Protein AF-A0A060BVH8-F1 (afdb_monomer_lite)

InterPro domains:
  IPR001360 Glycoside hydrolase family 1 [PF00232] (4-89)
  IPR017853 Glycoside hydrolase superfamily [SSF51445] (3-90)

Secondary structure (DSSP, 8-state):
--TTS-HHHHHHHHHHHHHHHHHHHHHHHHHH-TT--------------SSSSHHHHHHHHHHHHHHHHHHHHHHHSS--HHHHHHHHTT-

Structure (mmCIF, N/CA/C/O backbone):
data_AF-A0A060BVH8-F1
#
_entry.id   AF-A0A060BVH8-F1
#
loop_
_atom_site.group_PDB
_atom_site.id
_atom_site.type_symbol
_atom_site.label_atom_id
_atom_site.label_alt_id
_atom_site.label_comp_id
_atom_site.label_asym_id
_atom_site.label_entity_id
_atom_site.label_seq_id
_atom_site.pdbx_PDB_ins_code
_atom_site.Cartn_x
_atom_site.Cartn_y
_atom_site.Cartn_z
_atom_site.occupancy
_atom_site.B_iso_or_equiv
_atom_site.auth_seq_id
_atom_site.auth_comp_id
_atom_site.auth_asym_id
_atom_site.auth_atom_id
_atom_site.pdbx_PDB_model_num
ATOM 1 N N . MET A 1 1 ? -8.297 21.538 -14.395 1.00 55.97 1 MET A N 1
ATOM 2 C CA . MET A 1 1 ? -7.082 21.217 -13.619 1.00 55.97 1 MET A CA 1
ATOM 3 C C . MET A 1 1 ? -6.257 22.489 -13.506 1.00 55.97 1 MET A C 1
ATOM 5 O O . MET A 1 1 ? -6.088 23.142 -14.537 1.00 55.97 1 MET A O 1
ATOM 9 N N . PRO A 1 2 ? -5.840 22.905 -12.301 1.00 53.06 2 PRO A N 1
ATOM 10 C CA . PRO A 1 2 ? -4.930 24.039 -12.144 1.00 53.06 2 PRO A CA 1
ATOM 11 C C . PRO A 1 2 ? -3.649 23.791 -12.959 1.00 53.06 2 PRO A C 1
ATOM 13 O O . PRO A 1 2 ? -3.121 22.685 -12.987 1.00 53.06 2 PRO A O 1
ATOM 16 N N . ARG A 1 3 ? -3.201 24.806 -13.707 1.00 60.62 3 ARG A N 1
ATOM 17 C CA . ARG A 1 3 ? -2.222 24.679 -14.810 1.00 60.62 3 ARG A CA 1
ATOM 18 C C . ARG A 1 3 ? -0.767 24.404 -14.390 1.00 60.62 3 ARG A C 1
ATOM 20 O O . ARG A 1 3 ? 0.053 24.218 -15.279 1.00 60.62 3 ARG A O 1
ATOM 27 N N . ASN A 1 4 ? -0.459 24.374 -13.092 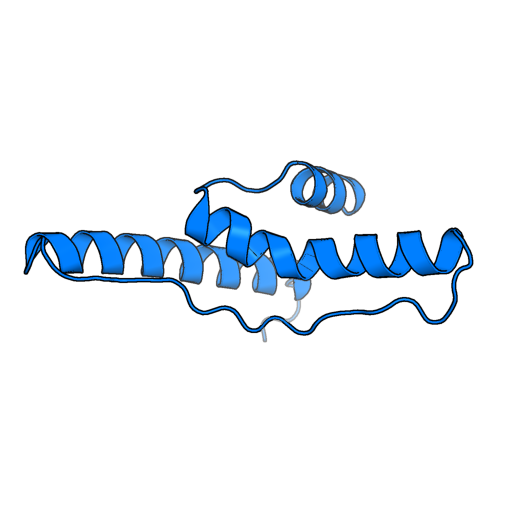1.00 65.12 4 ASN A N 1
ATOM 28 C CA . ASN A 1 4 ? 0.913 24.373 -12.560 1.00 65.12 4 ASN A CA 1
ATOM 29 C C . ASN A 1 4 ? 1.225 23.234 -11.568 1.00 65.12 4 ASN A C 1
ATOM 31 O O . ASN A 1 4 ? 2.269 23.268 -10.925 1.00 65.12 4 ASN A O 1
ATOM 35 N N . GLU A 1 5 ? 0.349 22.243 -11.416 1.00 74.94 5 GLU A N 1
ATOM 36 C CA . GLU A 1 5 ? 0.568 21.140 -10.470 1.00 74.94 5 GLU A CA 1
ATOM 37 C C . GLU A 1 5 ? 1.079 19.887 -11.192 1.00 74.94 5 GLU A C 1
ATOM 39 O O . GLU A 1 5 ? 0.596 19.551 -12.275 1.00 74.94 5 GLU A O 1
ATOM 44 N N . ASN A 1 6 ? 2.053 19.192 -10.592 1.00 87.00 6 ASN A N 1
ATOM 45 C CA . ASN A 1 6 ? 2.560 17.918 -11.095 1.00 87.00 6 ASN A CA 1
ATOM 46 C C . ASN A 1 6 ? 1.469 16.837 -10.933 1.00 87.00 6 ASN A C 1
ATOM 48 O O . ASN A 1 6 ? 1.145 16.472 -9.797 1.00 87.00 6 ASN A O 1
ATOM 52 N N . PRO A 1 7 ? 0.906 16.287 -12.029 1.00 89.25 7 PRO A N 1
ATOM 53 C CA . PRO A 1 7 ? -0.182 15.314 -11.939 1.00 89.25 7 PRO A CA 1
ATOM 54 C C . PRO A 1 7 ? 0.192 14.047 -11.162 1.00 89.25 7 PRO A C 1
ATOM 56 O O . PRO A 1 7 ? -0.670 13.445 -10.525 1.00 89.25 7 PRO A O 1
ATOM 59 N N . GLU A 1 8 ? 1.466 13.640 -11.195 1.00 88.25 8 GLU A N 1
ATOM 60 C CA . GLU A 1 8 ? 1.935 12.456 -10.470 1.00 88.25 8 GLU A CA 1
ATOM 61 C C . GLU A 1 8 ? 1.941 12.693 -8.950 1.00 88.25 8 GLU A C 1
ATOM 63 O O . GLU A 1 8 ? 1.506 11.828 -8.191 1.00 88.25 8 GLU A O 1
ATOM 68 N N . GLU A 1 9 ? 2.373 13.869 -8.493 1.00 90.12 9 GLU A N 1
ATOM 69 C CA . GLU A 1 9 ? 2.350 14.225 -7.067 1.00 90.12 9 GLU A CA 1
ATOM 70 C C . GLU A 1 9 ? 0.921 14.315 -6.534 1.00 90.12 9 GLU A C 1
ATOM 72 O O . GLU A 1 9 ? 0.619 13.758 -5.478 1.00 90.12 9 GLU A O 1
ATOM 77 N N . LEU A 1 10 ? 0.017 14.937 -7.298 1.00 91.81 10 LEU A N 1
ATOM 78 C CA . LEU A 1 10 ? -1.404 14.991 -6.957 1.00 91.81 10 LEU A CA 1
ATOM 79 C C . LEU A 1 10 ? -2.026 13.601 -6.843 1.00 91.81 10 LEU A C 1
ATOM 81 O O . LEU A 1 10 ? -2.799 13.350 -5.921 1.00 91.81 10 LEU A O 1
ATOM 85 N N . MET A 1 11 ? -1.680 12.692 -7.757 1.00 91.12 11 MET A N 1
ATOM 86 C CA . MET A 1 11 ? -2.140 11.306 -7.712 1.00 91.12 11 MET A CA 1
ATOM 87 C C . MET A 1 11 ? -1.678 10.614 -6.421 1.00 91.12 11 MET A C 1
ATOM 89 O O . MET A 1 11 ? -2.499 9.999 -5.740 1.00 91.12 11 MET A O 1
ATOM 93 N N . TYR A 1 12 ? -0.399 10.736 -6.042 1.00 91.00 12 TYR A N 1
ATOM 94 C CA . TYR A 1 12 ? 0.100 10.144 -4.793 1.00 91.00 12 TYR A CA 1
ATOM 95 C C . TYR A 1 12 ? -0.520 10.782 -3.544 1.00 91.00 12 TYR A C 1
ATOM 97 O O . TYR A 1 12 ? -0.817 10.071 -2.582 1.00 91.00 12 TYR A O 1
ATOM 105 N N . GLN A 1 13 ? -0.762 12.094 -3.562 1.00 93.56 13 GLN A N 1
ATOM 106 C CA . GLN A 1 13 ? -1.423 12.800 -2.466 1.00 93.56 13 GLN A CA 1
ATOM 107 C C . GLN A 1 13 ? -2.881 12.349 -2.302 1.00 93.56 13 GLN A C 1
ATOM 109 O O . GLN A 1 13 ? -3.325 12.072 -1.187 1.00 93.56 13 GLN A O 1
ATOM 114 N N . ALA A 1 14 ? -3.619 12.230 -3.409 1.00 94.38 14 ALA A N 1
ATOM 115 C CA . ALA A 1 14 ? -4.988 11.726 -3.409 1.00 94.38 14 ALA A CA 1
ATOM 116 C C . ALA A 1 14 ? -5.052 10.287 -2.874 1.00 94.38 14 ALA A C 1
ATOM 118 O O . ALA A 1 14 ? -5.841 10.003 -1.974 1.00 94.38 14 ALA A O 1
ATOM 119 N N . ALA A 1 15 ? -4.155 9.417 -3.349 1.00 92.69 15 ALA A N 1
ATOM 120 C CA . ALA A 1 15 ? -4.014 8.057 -2.841 1.00 92.69 15 ALA A CA 1
ATOM 121 C C . ALA A 1 15 ? -3.733 8.024 -1.329 1.00 92.69 15 ALA A C 1
ATOM 123 O O . ALA A 1 15 ? -4.335 7.240 -0.602 1.00 92.69 15 ALA A O 1
ATOM 124 N N . HIS A 1 16 ? -2.845 8.887 -0.824 1.00 94.38 16 HIS A N 1
ATOM 125 C CA . HIS A 1 16 ? -2.575 8.972 0.612 1.00 94.38 16 HIS A CA 1
ATOM 126 C C . HIS A 1 16 ? -3.831 9.336 1.417 1.00 94.38 16 HIS A C 1
ATOM 128 O O . HIS A 1 16 ? -4.111 8.710 2.441 1.00 94.38 16 HIS A O 1
ATOM 134 N N . TYR A 1 17 ? -4.617 10.310 0.951 1.00 96.31 17 TYR A N 1
ATOM 135 C CA . TYR A 1 17 ? -5.863 10.679 1.621 1.00 96.31 17 TYR A CA 1
ATOM 136 C C . TYR A 1 17 ? -6.888 9.551 1.638 1.00 96.31 17 TYR A C 1
ATOM 138 O O . TYR A 1 17 ? -7.548 9.360 2.660 1.00 96.31 17 TYR A O 1
ATOM 146 N N . GLU A 1 18 ? -6.995 8.783 0.557 1.00 94.88 18 GLU A N 1
ATOM 147 C CA . GLU A 1 18 ? -7.866 7.609 0.496 1.00 94.88 18 GLU A CA 1
ATOM 148 C C . GLU A 1 18 ? -7.461 6.550 1.535 1.00 94.88 18 GLU A C 1
ATOM 150 O O . GLU A 1 18 ? -8.303 6.074 2.299 1.00 94.88 18 GLU A O 1
ATOM 155 N N . LEU A 1 19 ? -6.159 6.266 1.656 1.00 94.56 19 LEU A N 1
ATOM 156 C CA . LEU A 1 19 ? -5.613 5.326 2.644 1.00 94.56 19 LEU A CA 1
ATOM 157 C C . LEU A 1 19 ? -5.917 5.773 4.084 1.00 94.56 19 LEU A C 1
ATOM 159 O O . LEU A 1 19 ? -6.401 4.989 4.906 1.00 94.56 19 LEU A O 1
ATOM 163 N N . VAL A 1 20 ? -5.695 7.055 4.388 1.00 95.56 20 VAL A N 1
ATOM 164 C CA . VAL A 1 20 ? -5.997 7.633 5.708 1.00 95.56 20 VAL A CA 1
ATOM 165 C C . VAL A 1 20 ? -7.502 7.611 5.991 1.00 95.56 20 VAL A C 1
ATOM 167 O O . VAL A 1 20 ? -7.918 7.290 7.108 1.00 95.56 20 VAL A O 1
ATOM 170 N N . ALA A 1 21 ? -8.336 7.926 4.999 1.00 96.12 21 ALA A N 1
ATOM 171 C CA . ALA A 1 21 ? -9.787 7.870 5.132 1.00 96.12 21 ALA A CA 1
ATOM 172 C C . ALA A 1 21 ? -10.269 6.439 5.411 1.00 96.12 21 ALA A C 1
ATOM 174 O O . ALA A 1 21 ? -11.071 6.240 6.326 1.00 96.12 21 ALA A O 1
ATOM 175 N N . SER A 1 22 ? -9.725 5.440 4.710 1.00 95.12 22 SER A N 1
ATOM 176 C CA . SER A 1 22 ? -10.034 4.032 4.963 1.00 95.12 22 SER A CA 1
ATOM 177 C C . SER A 1 22 ? -9.649 3.605 6.379 1.00 95.12 22 SER A C 1
ATOM 179 O O . SER A 1 22 ? -10.444 2.939 7.041 1.00 95.12 22 SER A O 1
ATOM 181 N N . ALA A 1 23 ? -8.475 4.001 6.880 1.00 95.19 23 ALA A N 1
ATOM 182 C CA . ALA A 1 23 ? -8.066 3.688 8.250 1.00 95.19 23 ALA A CA 1
ATOM 183 C C . ALA A 1 23 ? -9.034 4.295 9.282 1.00 95.19 23 ALA A C 1
ATOM 185 O O . ALA A 1 23 ? -9.449 3.632 10.235 1.00 95.19 23 ALA A O 1
ATOM 186 N N . ARG A 1 24 ? -9.468 5.544 9.065 1.00 96.44 24 ARG A N 1
ATOM 187 C CA . ARG A 1 24 ? -10.469 6.203 9.921 1.00 96.44 24 ARG A CA 1
ATOM 188 C C . ARG A 1 24 ? -11.828 5.507 9.862 1.00 96.44 24 ARG A C 1
ATOM 190 O O . ARG A 1 24 ? -12.484 5.403 10.897 1.00 96.44 24 ARG A O 1
ATOM 197 N N . ALA A 1 25 ? -12.235 5.021 8.690 1.00 96.19 25 ALA A N 1
ATOM 198 C CA . ALA A 1 25 ? -13.470 4.261 8.523 1.00 96.19 25 ALA A CA 1
ATOM 199 C C . ALA A 1 25 ? -13.429 2.928 9.285 1.00 96.19 25 ALA A C 1
ATOM 201 O O . ALA A 1 25 ? -14.397 2.600 9.966 1.00 96.19 25 ALA A O 1
ATOM 202 N N . VAL A 1 26 ? -12.300 2.208 9.259 1.00 95.88 26 VAL A N 1
ATOM 203 C CA . VAL A 1 26 ? -12.107 0.972 10.042 1.00 95.88 26 VAL A CA 1
ATOM 204 C C . VAL A 1 26 ? -12.237 1.258 11.541 1.00 95.88 26 VAL A C 1
ATOM 206 O O . VAL A 1 26 ? -13.028 0.613 12.226 1.00 95.88 26 VAL A O 1
ATOM 209 N N . VAL A 1 27 ? -11.540 2.288 12.042 1.00 96.38 27 VAL A N 1
ATOM 210 C CA . VAL A 1 27 ? -11.611 2.699 13.458 1.00 96.38 27 VAL A CA 1
ATOM 211 C C . VAL A 1 27 ? -13.037 3.075 13.867 1.00 96.38 27 VAL A C 1
ATOM 213 O O . VAL A 1 27 ? -13.482 2.718 14.956 1.00 96.38 27 VAL A O 1
ATOM 216 N N . ALA A 1 28 ? -13.769 3.798 13.018 1.00 98.00 28 ALA A N 1
ATOM 217 C CA . ALA A 1 28 ? -15.166 4.134 13.279 1.00 98.00 28 ALA A CA 1
ATOM 218 C C . ALA A 1 28 ? -16.071 2.891 13.258 1.00 98.00 28 ALA A C 1
ATOM 220 O O . ALA A 1 28 ? -16.928 2.752 14.128 1.00 98.00 28 ALA A O 1
ATOM 221 N N . GLY A 1 29 ? -15.850 1.967 12.320 1.00 97.69 29 GLY A N 1
ATOM 222 C CA . GLY A 1 29 ? -16.587 0.708 12.222 1.00 97.69 29 GLY A CA 1
ATOM 223 C C . GLY A 1 29 ? -16.437 -0.152 13.474 1.00 97.69 29 GLY A C 1
ATOM 224 O O . GLY A 1 29 ? -17.439 -0.597 14.028 1.00 97.69 29 GLY A O 1
ATOM 225 N N . HIS A 1 30 ? -15.215 -0.306 13.989 1.00 97.94 30 HIS A N 1
ATOM 226 C CA . HIS A 1 30 ? -14.969 -1.075 15.215 1.00 97.94 30 HIS A CA 1
ATOM 227 C C . HIS A 1 30 ? -15.486 -0.404 16.490 1.00 97.94 30 HIS A C 1
ATOM 229 O O . HIS A 1 30 ? -15.775 -1.1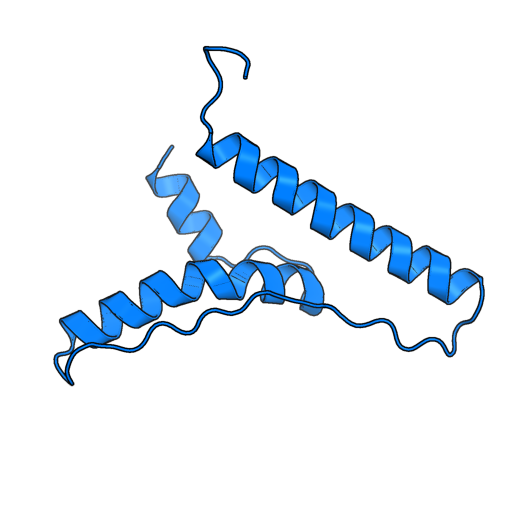03 17.456 1.00 97.94 30 HIS A O 1
ATOM 235 N N . LYS A 1 31 ? -15.676 0.925 16.499 1.00 98.06 31 LYS A N 1
ATOM 236 C CA . LYS A 1 31 ? -16.399 1.613 17.587 1.00 98.06 31 LYS A CA 1
ATOM 237 C C . LYS A 1 31 ? -17.893 1.282 17.604 1.00 98.06 31 LYS A C 1
ATOM 239 O O . LYS A 1 31 ? -18.497 1.325 18.668 1.00 98.06 31 LYS A O 1
ATOM 244 N N . ILE A 1 32 ? -18.483 1.001 16.440 1.00 98.06 32 ILE A N 1
ATOM 245 C CA . ILE A 1 32 ? -19.898 0.626 16.309 1.00 98.06 32 ILE A CA 1
ATOM 246 C C . ILE A 1 32 ? -20.078 -0.854 16.645 1.00 98.06 32 ILE A C 1
ATOM 248 O O . ILE A 1 32 ? -20.956 -1.207 17.427 1.00 98.06 32 ILE A O 1
ATOM 252 N N . ASN A 1 33 ? -19.250 -1.714 16.050 1.00 97.69 33 ASN A N 1
ATOM 253 C CA . ASN A 1 33 ? -19.247 -3.141 16.324 1.00 97.69 33 ASN A CA 1
ATOM 254 C C . ASN A 1 33 ? -17.811 -3.696 16.235 1.00 97.69 33 ASN A C 1
ATOM 256 O O . ASN A 1 33 ? -17.241 -3.723 15.137 1.00 97.69 33 ASN A O 1
ATOM 260 N N . PRO A 1 34 ? -17.231 -4.176 17.351 1.00 97.06 34 PRO A N 1
ATOM 261 C CA . PRO A 1 34 ? -15.880 -4.732 17.356 1.00 97.06 34 PRO A CA 1
ATOM 262 C C . PRO A 1 34 ? -15.748 -6.026 16.533 1.00 97.06 34 PRO A C 1
ATOM 264 O O . PRO A 1 34 ? -14.642 -6.369 16.120 1.00 97.06 34 PRO A O 1
ATOM 267 N N . ASP A 1 35 ? -16.851 -6.716 16.232 1.00 97.81 35 ASP A N 1
ATOM 268 C CA . ASP A 1 35 ? -16.838 -7.981 15.491 1.00 97.81 35 ASP A CA 1
ATOM 269 C C . ASP A 1 35 ? -16.797 -7.803 13.965 1.00 97.81 35 ASP A C 1
ATOM 271 O O . ASP A 1 35 ? -16.600 -8.779 13.229 1.00 97.81 35 ASP A O 1
ATOM 275 N N . PHE A 1 36 ? -16.946 -6.572 13.459 1.00 97.69 36 PHE A N 1
ATOM 276 C CA . PHE A 1 36 ? -16.879 -6.308 12.023 1.00 97.69 36 PHE A CA 1
ATOM 277 C C . PHE A 1 36 ? -15.535 -6.723 11.415 1.00 97.69 36 PHE A C 1
ATOM 279 O O . PHE A 1 36 ? -14.450 -6.395 11.903 1.00 97.69 36 PHE A O 1
ATOM 286 N N . LYS A 1 37 ? -15.616 -7.417 10.276 1.00 95.69 37 LYS A N 1
ATOM 287 C CA . LYS A 1 37 ? -14.463 -7.781 9.450 1.00 95.69 37 LYS A CA 1
ATOM 288 C C . LYS A 1 37 ? -14.356 -6.784 8.303 1.00 95.69 37 LYS A C 1
ATOM 290 O O . LYS A 1 37 ? -15.086 -6.879 7.323 1.00 95.69 37 LYS A O 1
ATOM 295 N N . ILE A 1 38 ? -13.468 -5.807 8.460 1.00 94.25 38 ILE A N 1
ATOM 296 C CA . ILE A 1 38 ? -13.232 -4.744 7.481 1.00 94.25 38 ILE A CA 1
ATOM 297 C C . ILE A 1 38 ? -11.853 -4.985 6.871 1.00 94.25 38 ILE A C 1
ATOM 299 O O . ILE A 1 38 ? -10.845 -4.920 7.572 1.00 94.25 38 ILE A O 1
ATOM 303 N N . GLY A 1 39 ? -11.829 -5.330 5.585 1.00 90.06 39 GLY A N 1
ATOM 304 C CA . GLY A 1 39 ? -10.605 -5.566 4.822 1.00 90.06 39 GLY A CA 1
ATOM 305 C C . GLY A 1 39 ? -10.213 -4.373 3.951 1.00 90.06 39 GLY A C 1
ATOM 306 O O . GLY A 1 39 ? -10.821 -3.306 4.016 1.00 90.06 39 GLY A O 1
ATOM 307 N N . CYS A 1 40 ? -9.213 -4.585 3.098 1.00 88.19 40 CYS A N 1
ATOM 308 C CA . CYS A 1 40 ? -8.841 -3.661 2.030 1.00 88.19 40 CYS A CA 1
ATOM 309 C C . CYS A 1 40 ? -9.205 -4.252 0.658 1.00 88.19 40 CYS A C 1
ATOM 311 O O . CYS A 1 40 ? -9.260 -5.471 0.492 1.00 88.19 40 CYS A O 1
ATOM 313 N N . MET A 1 41 ? -9.460 -3.381 -0.319 1.00 89.25 41 MET A N 1
ATOM 314 C CA . MET A 1 41 ? -9.678 -3.737 -1.722 1.00 89.25 41 MET A CA 1
ATOM 315 C C . MET A 1 41 ? -8.658 -2.987 -2.564 1.00 89.25 41 MET A C 1
ATOM 317 O O . MET A 1 41 ? -8.475 -1.787 -2.380 1.00 89.25 41 MET A O 1
ATOM 321 N N . ILE A 1 42 ? -7.987 -3.690 -3.474 1.00 88.81 42 ILE A N 1
ATOM 322 C CA . ILE A 1 42 ? -6.913 -3.122 -4.289 1.00 88.81 42 ILE A CA 1
ATOM 323 C C . ILE A 1 42 ? -7.077 -3.608 -5.716 1.00 88.81 42 ILE A C 1
ATOM 325 O O . ILE A 1 42 ? -7.205 -4.806 -5.967 1.00 88.81 42 ILE A O 1
ATOM 329 N N . ALA A 1 43 ? -7.029 -2.670 -6.658 1.00 88.62 43 ALA A N 1
ATOM 330 C CA . ALA A 1 43 ? -6.971 -2.978 -8.076 1.00 88.62 43 ALA A CA 1
ATOM 331 C C . ALA A 1 43 ? -5.556 -3.454 -8.445 1.00 88.62 43 ALA A C 1
ATOM 333 O O . ALA A 1 43 ? -4.700 -2.670 -8.856 1.00 88.62 43 ALA A O 1
ATOM 334 N N . LEU A 1 44 ? -5.293 -4.748 -8.261 1.00 89.31 44 LEU A N 1
ATOM 335 C CA . LEU A 1 44 ? -4.024 -5.365 -8.634 1.00 89.31 44 LEU A CA 1
ATOM 336 C C . LEU A 1 44 ? -4.072 -5.832 -10.095 1.00 89.31 44 LEU A C 1
ATOM 338 O O . LEU A 1 44 ? -4.775 -6.786 -10.420 1.00 89.31 44 LEU A O 1
ATOM 342 N N . CYS A 1 45 ? -3.289 -5.188 -10.961 1.00 90.31 45 CYS A N 1
ATOM 343 C CA . CYS A 1 45 ? -3.040 -5.655 -12.323 1.00 90.31 45 CYS A CA 1
ATOM 344 C C . CYS A 1 45 ? -1.642 -6.292 -12.379 1.00 90.31 45 CYS A C 1
ATOM 346 O O . CYS A 1 45 ? -0.647 -5.562 -12.377 1.00 90.31 45 CYS A O 1
ATOM 348 N N . PRO A 1 46 ? -1.527 -7.633 -12.348 1.00 89.56 46 PRO A N 1
ATOM 349 C CA . PRO A 1 46 ? -0.230 -8.286 -12.307 1.00 89.56 46 PRO A CA 1
ATOM 350 C C . PRO A 1 46 ? 0.533 -8.087 -13.621 1.00 89.56 46 PRO A C 1
ATOM 352 O O . PRO A 1 46 ? -0.005 -8.262 -14.713 1.00 89.56 46 PRO A O 1
ATOM 355 N N . ILE A 1 47 ? 1.814 -7.749 -13.499 1.00 92.75 47 ILE A N 1
ATOM 356 C CA . ILE A 1 47 ? 2.744 -7.562 -14.609 1.00 92.75 47 ILE A CA 1
ATOM 357 C C . ILE A 1 47 ? 3.679 -8.762 -14.640 1.00 92.75 47 ILE A C 1
ATOM 359 O O . ILE A 1 47 ? 4.437 -9.001 -13.698 1.00 92.75 47 ILE A O 1
ATOM 363 N N . TYR A 1 48 ? 3.627 -9.496 -15.746 1.00 94.56 48 TYR A N 1
ATOM 364 C CA . TYR A 1 48 ? 4.466 -10.662 -15.987 1.00 94.56 48 TYR A CA 1
ATOM 365 C C . TYR A 1 48 ? 5.625 -10.314 -16.928 1.00 94.56 48 TYR A C 1
ATOM 367 O O . TYR A 1 48 ? 5.468 -9.460 -17.805 1.00 94.56 48 TYR A O 1
ATOM 375 N N . PRO A 1 49 ? 6.796 -10.951 -16.754 1.00 95.88 49 PRO A N 1
ATOM 376 C CA . PRO A 1 49 ? 7.922 -10.761 -17.656 1.00 95.88 49 PRO A CA 1
ATOM 377 C C . PRO A 1 49 ? 7.597 -11.326 -19.042 1.00 95.88 49 PRO A C 1
ATOM 379 O O . PRO A 1 49 ? 6.911 -12.339 -19.169 1.00 95.88 49 PRO A O 1
ATOM 382 N N . PHE A 1 50 ? 8.128 -10.689 -20.085 1.00 96.12 50 PHE A N 1
ATOM 383 C CA . PHE A 1 50 ? 7.978 -11.179 -21.457 1.00 96.12 50 PHE A CA 1
ATOM 384 C C . PHE A 1 50 ? 8.764 -12.479 -21.697 1.00 96.12 50 PHE A C 1
ATOM 386 O O . PHE A 1 50 ? 8.308 -13.356 -22.426 1.00 96.12 50 PHE A O 1
ATOM 393 N N . SER A 1 51 ? 9.941 -12.618 -21.077 1.00 96.56 51 SER A N 1
ATOM 394 C CA . SER A 1 51 ? 10.794 -13.802 -21.196 1.00 96.56 51 SER A CA 1
ATOM 395 C C . SER A 1 51 ? 11.531 -14.124 -19.889 1.00 96.56 51 SER A C 1
ATOM 397 O O . SER A 1 51 ? 11.470 -13.366 -18.923 1.00 96.56 51 SER A O 1
ATOM 399 N N . CYS A 1 52 ? 12.265 -15.242 -19.857 1.00 96.38 52 CYS A N 1
ATOM 400 C CA . CYS A 1 52 ? 13.092 -15.648 -18.711 1.00 96.38 52 CYS A CA 1
ATOM 401 C C . CYS A 1 52 ? 14.413 -14.866 -18.584 1.00 96.38 52 CYS A C 1
ATOM 403 O O . CYS A 1 52 ? 15.255 -15.216 -17.756 1.00 96.38 52 CYS A O 1
ATOM 405 N N . LYS A 1 53 ? 14.638 -13.852 -19.426 1.00 98.06 53 LYS A N 1
ATOM 406 C CA . LYS A 1 53 ? 15.832 -13.013 -19.341 1.00 98.06 53 LYS A CA 1
ATOM 407 C C . LYS A 1 53 ? 15.858 -12.253 -18.006 1.00 98.06 53 LYS A C 1
ATOM 409 O O . LYS A 1 53 ? 14.813 -11.748 -17.583 1.00 98.06 53 LYS A O 1
ATOM 414 N N . PRO A 1 54 ? 17.023 -12.135 -17.341 1.00 97.44 54 PRO A N 1
ATOM 415 C CA . PRO A 1 54 ? 17.133 -11.414 -16.072 1.00 97.44 54 PRO A CA 1
ATOM 416 C C . PRO A 1 54 ? 16.614 -9.974 -16.140 1.00 97.44 54 PRO A C 1
ATOM 418 O O . PRO A 1 54 ? 16.034 -9.479 -15.173 1.00 97.44 54 PRO A O 1
ATOM 421 N N . GLU A 1 55 ? 16.781 -9.311 -17.285 1.00 97.19 55 GLU A N 1
ATOM 422 C CA . GLU A 1 55 ? 16.349 -7.930 -17.495 1.00 97.19 55 GLU A CA 1
ATOM 423 C C . GLU A 1 55 ? 14.819 -7.811 -17.502 1.00 97.19 55 GLU A C 1
ATOM 425 O O . GLU A 1 55 ? 14.266 -6.928 -16.842 1.00 97.19 55 GLU A O 1
ATOM 430 N N . ASP A 1 56 ? 14.132 -8.737 -18.178 1.00 96.81 56 ASP A N 1
ATOM 431 C CA . ASP A 1 56 ? 12.667 -8.771 -18.261 1.00 96.81 56 ASP A CA 1
ATOM 432 C C . ASP A 1 56 ? 12.043 -9.093 -16.895 1.00 96.81 56 ASP A C 1
ATOM 434 O O . ASP A 1 56 ? 11.038 -8.493 -16.503 1.00 96.81 56 ASP A O 1
ATOM 438 N N . LEU A 1 57 ? 12.669 -10.001 -16.136 1.00 96.75 57 LEU A N 1
ATOM 439 C CA . LEU A 1 57 ? 12.271 -10.337 -14.766 1.00 96.75 57 LEU A CA 1
ATOM 440 C C . LEU A 1 57 ? 12.391 -9.135 -13.830 1.00 96.75 57 LEU A C 1
ATOM 442 O O . LEU A 1 57 ? 11.445 -8.805 -13.109 1.00 96.75 57 LEU A O 1
ATOM 446 N N . LEU A 1 58 ? 13.544 -8.462 -13.852 1.00 95.38 58 LEU A N 1
ATOM 447 C CA . LEU A 1 58 ? 13.779 -7.290 -13.018 1.00 95.38 58 LEU A CA 1
ATOM 448 C C . LEU A 1 58 ? 12.823 -6.150 -13.386 1.00 95.38 58 LEU A C 1
ATOM 450 O O . LEU A 1 58 ? 12.297 -5.483 -12.494 1.00 95.38 58 LEU A O 1
ATOM 454 N N . PHE A 1 59 ? 12.560 -5.9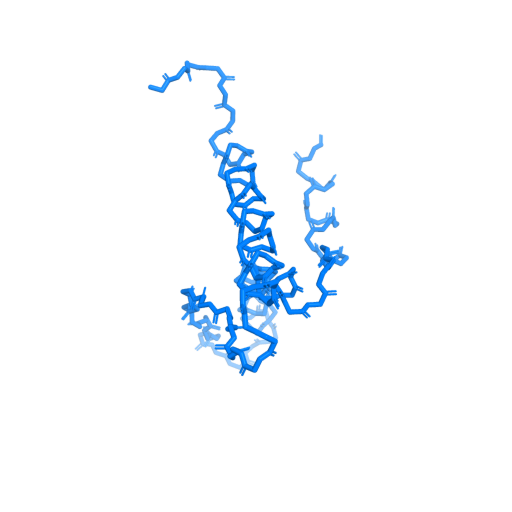47 -14.679 1.00 94.31 59 PHE A N 1
ATOM 455 C CA . PHE A 1 59 ? 11.608 -4.947 -15.148 1.00 94.31 59 PHE A CA 1
ATOM 456 C C . PHE A 1 59 ? 10.190 -5.232 -14.642 1.00 94.31 59 PHE A C 1
ATOM 458 O O . PHE A 1 59 ? 9.560 -4.342 -14.066 1.00 94.31 59 PHE A O 1
ATOM 465 N N . ALA A 1 60 ? 9.694 -6.463 -14.792 1.00 95.56 60 ALA A N 1
ATOM 466 C CA . ALA A 1 60 ? 8.375 -6.845 -14.292 1.00 95.56 60 ALA A CA 1
ATOM 467 C C . ALA A 1 60 ? 8.272 -6.644 -12.771 1.00 95.56 60 ALA A C 1
ATOM 469 O O . ALA A 1 60 ? 7.344 -5.989 -12.293 1.00 95.56 60 ALA A O 1
ATOM 470 N N . TYR A 1 61 ? 9.278 -7.099 -12.016 1.00 93.25 61 TYR A N 1
ATOM 471 C CA . TYR A 1 61 ? 9.342 -6.928 -10.562 1.00 93.25 61 TYR A CA 1
ATOM 472 C C . TYR A 1 61 ? 9.295 -5.448 -10.142 1.00 93.25 61 TYR A C 1
ATOM 474 O O . TYR A 1 61 ? 8.500 -5.061 -9.284 1.00 93.25 61 TYR A O 1
ATOM 482 N N . LYS A 1 62 ? 10.090 -4.586 -10.790 1.00 91.88 62 LYS A N 1
ATOM 483 C CA . LYS A 1 62 ? 10.107 -3.142 -10.504 1.00 91.88 62 LYS A CA 1
ATOM 484 C C . LYS A 1 62 ? 8.814 -2.423 -10.866 1.00 91.88 62 LYS A C 1
ATOM 486 O O . LYS A 1 62 ? 8.459 -1.448 -10.209 1.00 91.88 62 LYS A O 1
ATOM 491 N N . ASN A 1 63 ? 8.083 -2.895 -11.868 1.00 91.62 63 ASN A N 1
ATOM 492 C CA . ASN A 1 63 ? 6.766 -2.342 -12.172 1.00 91.62 63 ASN A CA 1
ATOM 493 C C . ASN A 1 63 ? 5.678 -2.861 -11.214 1.00 91.62 63 ASN A C 1
ATOM 495 O O . ASN A 1 63 ? 4.750 -2.117 -10.890 1.00 91.62 63 ASN A O 1
ATOM 499 N N . MET A 1 64 ? 5.813 -4.086 -10.700 1.00 92.75 64 MET A N 1
ATOM 500 C CA . MET A 1 64 ? 4.919 -4.631 -9.671 1.00 92.75 64 MET A CA 1
ATOM 501 C C . MET A 1 64 ? 5.032 -3.898 -8.331 1.00 92.75 64 MET A C 1
ATOM 503 O O . MET A 1 64 ? 4.014 -3.675 -7.680 1.00 92.75 64 MET A O 1
ATOM 507 N N . GLU A 1 65 ? 6.227 -3.431 -7.953 1.00 91.06 65 GLU A N 1
ATOM 508 C CA . GLU A 1 65 ? 6.448 -2.594 -6.758 1.00 91.06 65 GLU A CA 1
ATOM 509 C C . GLU A 1 65 ? 5.461 -1.400 -6.685 1.00 91.06 65 GLU A C 1
ATOM 511 O O . GLU A 1 65 ? 4.959 -1.067 -5.607 1.00 91.06 65 GLU A O 1
ATOM 516 N N . ARG A 1 66 ? 5.100 -0.806 -7.835 1.00 85.06 66 ARG A N 1
ATOM 517 C CA . ARG A 1 66 ? 4.139 0.313 -7.930 1.00 85.06 66 ARG A CA 1
ATOM 518 C C . ARG A 1 66 ? 2.700 -0.072 -7.582 1.00 85.06 66 ARG A C 1
ATOM 520 O O . ARG A 1 66 ? 1.917 0.805 -7.239 1.00 85.06 66 ARG A O 1
ATOM 527 N N . HIS A 1 67 ? 2.352 -1.350 -7.683 1.00 88.25 67 HIS A N 1
ATOM 528 C CA . HIS A 1 67 ? 1.033 -1.859 -7.316 1.00 88.25 67 HIS A CA 1
ATOM 529 C C . HIS A 1 67 ? 1.007 -2.320 -5.857 1.00 88.25 67 HIS A C 1
ATOM 531 O O . HIS A 1 67 ? 0.038 -2.064 -5.146 1.00 88.25 67 HIS A O 1
ATOM 537 N N . TYR A 1 68 ? 2.089 -2.949 -5.389 1.00 90.19 68 TYR A N 1
ATOM 538 C CA . TYR A 1 68 ? 2.156 -3.489 -4.031 1.00 90.19 68 TYR A CA 1
ATOM 539 C C . TYR A 1 68 ? 2.109 -2.426 -2.940 1.00 90.19 68 TYR A C 1
ATOM 541 O O . TYR A 1 68 ? 1.564 -2.690 -1.874 1.00 90.19 68 TYR A O 1
ATOM 549 N N . TYR A 1 69 ? 2.592 -1.207 -3.192 1.00 89.69 69 TYR A N 1
ATOM 550 C CA . TYR A 1 69 ? 2.707 -0.241 -2.098 1.00 89.69 69 TYR A CA 1
ATOM 551 C C . TYR A 1 69 ? 1.355 0.170 -1.501 1.00 89.69 69 TYR A C 1
ATOM 553 O O . TYR A 1 69 ? 1.283 0.454 -0.309 1.00 89.69 69 TYR A O 1
ATOM 561 N N . TYR A 1 70 ? 0.282 0.190 -2.300 1.00 91.06 70 TYR A N 1
ATOM 562 C CA . TYR A 1 70 ? -1.064 0.453 -1.789 1.00 91.06 70 TYR A CA 1
ATOM 563 C C . TYR A 1 70 ? -1.485 -0.626 -0.787 1.00 91.06 70 TYR A C 1
ATOM 565 O O . TYR A 1 70 ? -2.081 -0.315 0.243 1.00 91.06 70 TYR A O 1
ATOM 573 N N . ALA A 1 71 ? -1.125 -1.882 -1.069 1.00 91.25 71 ALA A N 1
ATOM 574 C CA . ALA A 1 71 ? -1.384 -3.024 -0.198 1.00 91.25 71 ALA A CA 1
ATOM 575 C C . ALA A 1 71 ? -0.555 -2.960 1.067 1.00 91.25 71 ALA A C 1
ATOM 577 O O . ALA A 1 71 ? -1.098 -3.109 2.159 1.00 91.25 71 ALA A O 1
ATOM 578 N N . ASP A 1 72 ? 0.730 -2.659 0.924 1.00 92.38 72 ASP A N 1
ATOM 579 C CA . ASP A 1 72 ? 1.636 -2.553 2.055 1.00 92.38 72 ASP A CA 1
ATOM 580 C C . ASP A 1 72 ? 1.190 -1.444 3.014 1.00 92.38 72 ASP A C 1
ATOM 582 O O . ASP A 1 72 ? 1.147 -1.663 4.221 1.00 92.38 72 ASP A O 1
ATOM 586 N N . VAL A 1 73 ? 0.754 -0.281 2.517 1.00 93.38 73 VAL A N 1
ATOM 587 C CA . VAL A 1 73 ? 0.250 0.780 3.404 1.00 93.38 73 VAL A CA 1
ATOM 588 C C . VAL A 1 73 ? -1.070 0.374 4.065 1.00 93.38 73 VAL A C 1
ATOM 590 O O . VAL A 1 73 ? -1.233 0.592 5.263 1.00 93.38 73 VAL A O 1
ATOM 593 N N . HIS A 1 74 ? -1.997 -0.248 3.330 1.00 91.00 74 HIS A N 1
ATOM 594 C CA . HIS A 1 74 ? -3.277 -0.694 3.888 1.00 91.00 74 HIS A CA 1
ATOM 595 C C . HIS A 1 74 ? -3.133 -1.781 4.957 1.00 91.00 74 HIS A C 1
ATOM 597 O O . HIS A 1 74 ? -3.846 -1.751 5.959 1.00 91.00 74 HIS A O 1
ATOM 603 N N . ALA A 1 75 ? -2.261 -2.761 4.721 1.00 90.25 75 ALA A N 1
ATOM 604 C CA . ALA A 1 75 ? -2.128 -3.943 5.564 1.00 90.25 75 ALA A CA 1
ATOM 605 C C . ALA A 1 75 ? -1.062 -3.775 6.654 1.00 90.25 75 ALA A C 1
ATOM 607 O O . ALA A 1 75 ? -1.246 -4.259 7.768 1.00 90.25 75 ALA A O 1
ATOM 608 N N . LEU A 1 76 ? 0.051 -3.104 6.339 1.00 91.56 76 LEU A N 1
ATOM 609 C CA . LEU A 1 76 ? 1.216 -2.976 7.222 1.00 91.56 76 LEU A CA 1
ATOM 610 C C . LEU A 1 76 ? 1.333 -1.588 7.864 1.00 91.56 76 LEU A C 1
ATOM 612 O O . LEU A 1 76 ? 2.050 -1.435 8.851 1.00 91.56 76 LEU A O 1
ATOM 616 N N . GLY A 1 77 ? 0.648 -0.575 7.327 1.00 92.06 77 GLY A N 1
ATOM 617 C CA . GLY A 1 77 ? 0.599 0.768 7.911 1.00 92.06 77 GLY A CA 1
ATOM 618 C C . GLY A 1 77 ? 1.836 1.635 7.659 1.00 92.06 77 GLY A C 1
ATOM 619 O O . GLY A 1 77 ? 1.988 2.669 8.307 1.00 92.06 77 GLY A O 1
ATOM 620 N N . TYR A 1 78 ? 2.727 1.253 6.738 1.00 93.06 78 TYR A N 1
ATOM 621 C CA . TYR A 1 78 ? 3.909 2.047 6.392 1.00 93.06 78 TYR A CA 1
ATOM 622 C C . TYR A 1 78 ? 4.184 2.077 4.888 1.00 93.06 78 TYR A C 1
ATOM 624 O O . TYR A 1 78 ? 3.851 1.151 4.154 1.00 93.06 78 TYR A O 1
ATOM 632 N N . TYR A 1 79 ? 4.845 3.145 4.434 1.00 93.50 79 TYR A N 1
ATOM 633 C CA . TYR A 1 79 ? 5.337 3.251 3.062 1.00 93.50 79 TYR A CA 1
ATOM 634 C C . TYR A 1 79 ? 6.623 2.432 2.886 1.00 93.50 79 TYR A C 1
ATOM 636 O O . TYR A 1 79 ? 7.611 2.702 3.581 1.00 93.50 79 TYR A O 1
ATOM 644 N N . PRO A 1 80 ? 6.665 1.464 1.954 1.00 92.94 80 PRO A N 1
ATOM 645 C CA . PRO A 1 80 ? 7.846 0.639 1.745 1.00 92.94 80 PRO A CA 1
ATOM 646 C C . PRO A 1 80 ? 9.079 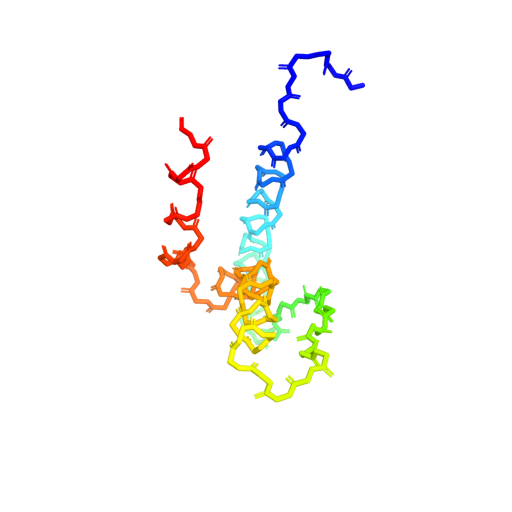1.436 1.314 1.00 92.94 80 PRO A C 1
ATOM 648 O O . PRO A 1 80 ? 9.007 2.412 0.560 1.00 92.94 80 PRO A O 1
ATOM 651 N N . SER A 1 81 ? 10.258 0.960 1.724 1.00 92.19 81 SER A N 1
ATOM 652 C CA . SER A 1 81 ? 11.528 1.641 1.438 1.00 92.19 81 SER A CA 1
ATOM 653 C C . SER A 1 81 ? 11.827 1.792 -0.059 1.00 92.19 81 SER A C 1
ATOM 655 O O . SER A 1 81 ? 12.486 2.757 -0.453 1.00 92.19 81 SER A O 1
ATOM 657 N N . TYR A 1 82 ? 11.351 0.869 -0.901 1.00 90.56 82 TYR A N 1
ATOM 658 C CA . TYR A 1 82 ? 11.565 0.919 -2.346 1.00 90.56 82 TYR A CA 1
ATOM 659 C C . TYR A 1 82 ? 10.815 2.098 -2.992 1.00 90.56 82 TYR A C 1
ATOM 661 O O . TYR A 1 82 ? 11.405 2.792 -3.820 1.00 90.56 82 TYR A O 1
ATOM 669 N N . VAL A 1 83 ? 9.587 2.402 -2.544 1.00 91.31 83 VAL A N 1
ATOM 670 C CA . VAL A 1 83 ? 8.803 3.560 -3.013 1.00 91.31 83 VAL A CA 1
ATOM 671 C C . VAL A 1 83 ? 9.461 4.859 -2.582 1.00 91.31 83 VAL A C 1
ATOM 673 O O . VAL A 1 83 ? 9.690 5.743 -3.401 1.00 91.31 83 VAL A O 1
ATOM 676 N N . LEU A 1 84 ? 9.853 4.950 -1.309 1.00 91.31 84 LEU A N 1
ATOM 677 C CA . LEU A 1 84 ? 10.523 6.138 -0.780 1.00 91.31 84 LEU A CA 1
ATOM 678 C C . LEU A 1 84 ? 11.832 6.429 -1.525 1.00 91.31 84 LEU A C 1
ATOM 680 O O . LEU A 1 84 ? 12.136 7.581 -1.832 1.00 91.31 84 LEU A O 1
ATOM 684 N N . LYS A 1 85 ? 12.610 5.388 -1.851 1.00 91.94 85 LYS A N 1
ATOM 685 C CA . LYS A 1 85 ? 13.816 5.520 -2.682 1.00 91.94 85 LYS A CA 1
ATOM 686 C C . LYS A 1 85 ? 13.482 5.941 -4.112 1.00 91.94 85 LYS A C 1
ATOM 688 O O . LYS A 1 85 ? 14.248 6.700 -4.694 1.00 91.94 85 LYS A O 1
ATOM 693 N N . GLN A 1 86 ? 12.380 5.457 -4.681 1.00 89.06 86 GLN A N 1
ATOM 694 C CA . GLN A 1 86 ? 11.946 5.836 -6.023 1.00 89.06 86 GLN A CA 1
ATOM 695 C C . GLN A 1 86 ? 11.534 7.310 -6.089 1.00 89.06 86 GLN A C 1
ATOM 697 O O . GLN A 1 86 ? 11.990 8.010 -6.987 1.00 89.06 86 GLN A O 1
ATOM 702 N N . TRP A 1 87 ? 10.738 7.796 -5.135 1.00 89.44 87 TRP A N 1
ATOM 703 C CA . TRP A 1 87 ? 10.337 9.204 -5.074 1.00 89.44 87 TRP A CA 1
ATOM 704 C C . TRP A 1 87 ? 11.534 10.130 -4.866 1.00 89.44 87 TRP A C 1
ATOM 706 O O . TRP A 1 87 ? 11.693 11.079 -5.621 1.00 89.44 87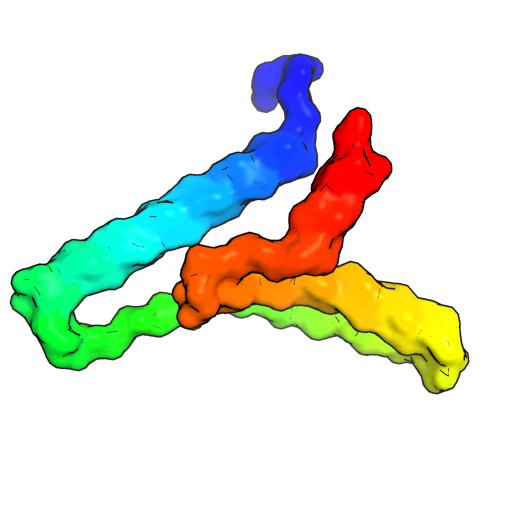 TRP A O 1
ATOM 716 N N . LYS A 1 88 ? 12.457 9.787 -3.955 1.00 90.31 88 LYS A N 1
ATOM 717 C CA . LYS A 1 88 ? 13.699 10.556 -3.743 1.00 90.31 88 LYS A CA 1
ATOM 718 C C . LYS A 1 88 ? 14.603 10.657 -4.972 1.00 90.31 88 LYS A C 1
ATOM 720 O O . LYS A 1 88 ? 15.408 11.567 -5.036 1.00 90.31 88 LYS A O 1
ATOM 725 N N . ARG A 1 89 ? 14.537 9.699 -5.902 1.00 89.19 89 ARG A N 1
ATOM 726 C CA . ARG A 1 89 ? 15.299 9.749 -7.164 1.00 89.19 89 ARG A CA 1
ATOM 727 C C . ARG A 1 89 ? 14.643 10.646 -8.216 1.00 89.19 89 ARG A C 1
ATOM 729 O O . ARG A 1 89 ? 15.284 10.936 -9.218 1.00 89.19 89 ARG A O 1
ATOM 736 N N . LYS A 1 90 ? 13.361 10.981 -8.037 1.00 79.88 90 LYS A N 1
ATOM 737 C CA . LYS A 1 90 ? 12.579 11.829 -8.944 1.00 79.88 90 LYS A CA 1
ATOM 738 C C . LYS A 1 90 ? 12.563 13.303 -8.522 1.00 79.88 90 LYS A C 1
ATOM 740 O O . LYS A 1 90 ? 12.240 14.136 -9.361 1.00 79.88 90 LYS A O 1
ATOM 745 N N . THR A 1 91 ? 12.852 13.589 -7.252 1.00 60.44 91 THR A N 1
ATOM 746 C CA . THR A 1 91 ? 13.024 14.937 -6.683 1.00 60.44 91 THR A CA 1
ATOM 747 C C . THR A 1 91 ? 14.448 15.429 -6.900 1.00 60.44 91 THR A C 1
ATOM 749 O O . THR A 1 91 ? 14.606 16.636 -7.170 1.00 60.44 91 THR A O 1
#

Foldseek 3Di:
DPPDDDVVVVVVVVLVVVLVVLVVVVVVVCVVPVPDDRADDFDQDQFDFPDPDPVSVVVSVLVNLVRCQSVCCNPVVDGDPSVVVVVVVVD

Organism: NCBI:txid83427

Sequence (91 aa):
MPRNENPEELMYQAAHYELVASARAVVAGHKINPDFKIGCMIALCPIYPFSCKPEDLLFAYKNMERHYYYADVHALGYYPSYVLKQWKRKT

pLDDT: mean 90.94, std 8.66, range [53.06, 98.06]

Radius of gyration: 16.7 Å; chains: 1; bounding box: 37×40×39 Å

=== Feature glossary ===
The record interleaves many kinds of information about one protein. Here is each kind framed as the question it answers.

Q: What does the local fold look like, residue by residue?
A: The Foldseek 3Di string encodes local tertiary geometry as a 20-letter alphabet — one character per residue — derived from the relative positions of nearby Cα atoms. Unlike the amino-acid sequence, 3Di is a direct function of the 3D structure, so two proteins with the same fold have similar 3Di strings even at low sequence identity.

Q: Which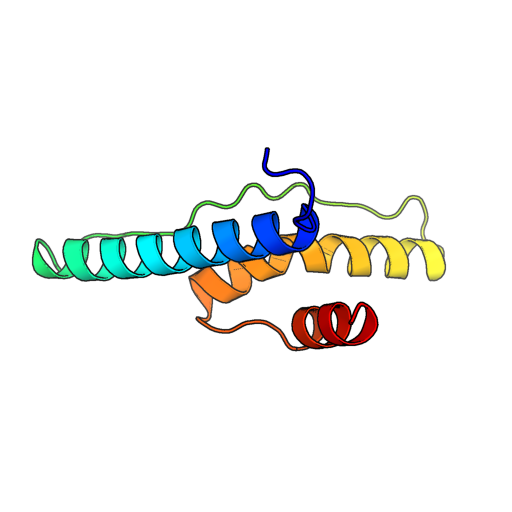 residues are in helices, strands, or loops?
A: The SS8 string is DSSP's per-residue secondary-structure call. α-helix (H) means an i→i+4 H-bond ladder; β-strand (E) means the residue participates in a β-sheet; 3₁₀ (G) and π (I) are tighter and wider helices; T/S are turns/bends; '-' is loop.

Q: How big and how compact is the whole molecule?
A: Radius of gyration (Rg) is the root-mean-square distance of Cα atoms from their centroid — a single number for overall size and compactness. A globular domain of N residues has Rg ≈ 2.2·N^0.38 Å; an extended or disordered chain has a much larger Rg. The Cα contact count is the number of residue pairs whose Cα atoms are within 8 Å and are more than four positions apart in sequence — a standard proxy for tertiary packing density. The bounding box is the smallest axis-aligned box enclosing all Cα atoms.

Q: Where is each backbone atom in 3D?
A: Structure coordinates are given as an mmCIF _atom_site loop: one row per atom with element, residue name, chain id, sequence number, and x/y/z position in Å. Only the four main-chain atoms per residue are included here; side chains are omitted to keep the record compact.

Q: What is the amino-acid chain?
A: Primary structure: the covalent order of the twenty standard amino acids along the backbone. Two proteins with the same sequence will (almost always) fold to the same structure; two with 30% identity often share a fold but not the details.

Q: What if only a Cα trace is available?
A: Three-state secondary structure (P-SEA) collapses the eight DSSP classes into helix (a), strand (b), and coil (c). P-SEA assigns these from Cα geometry alone — distances and angles — without requiring backbone oxygens, so it works on any Cα trace.

Q: What family and function is it annotated with?
A: Database cross-references. InterPro integrates a dozen domain/family signature databases into unified entries with residue-range hits. GO terms attach function/process/location labels with evidence codes. CATH codes position the fold in a four-level structural taxonomy. Organism is the NCBI-taxonomy species name.

Q: How confident is the AlphaFold model at each residue?
A: pLDDT is the predicted lDDT-Cα score: AlphaFold's confidence that the local environment of each residue (all inter-atomic distances within 15 Å) is correctly placed. It is a per-residue number between 0 and 100, with higher meaning more reliable.

Q: How mobile is each atom in the crystal?
A: B-factor (Debye–Waller factor) reflects atomic displacement in the crystal lattice. It is an experimental observable (units Å²), not a prediction; low values mean the atom is pinned down, high values mean it moves or is heterogeneous across the crystal.

Q: Which residues are buried vs exposed?
A: SASA measures how much of the protein is reachable by solvent. It is computed by rolling a water-sized probe over the atomic surface and summing the exposed area (Å²). Per-residue SASA distinguishes core (buried, low SASA) from surface (exposed, high SASA) residues; total SASA is a whole-molecule size measure.

Q: What do the diagnostic plots show?
A: Plot images: a contact map (which residues are close in 3D, as an N×N binary image), a Ramachandran scatter (backbone torsion angles, revealing secondary-structure composition at a glance), and — for AlphaFold structures — a PAE heatmap (pairwise prediction confidence).

Q: What known structures does this most resemble?
A: The Foldseek neighbor list gives the closest experimentally determined structures in the PDB, ranked by structural alignment. TM-score near 1 means near-identical fold; near 0.3 means only rough topology match. This is how one finds what a novel AlphaFold prediction most resembles in the solved-structure universe.

Q: Are the domains correctly placed relative to each other?
A: Predicted aligned error is AlphaFold's pairwise confidence. Unlike pLDDT (per-residue), PAE is per-residue-pair and captures whether two parts of the structure are correctly placed relative to each other. Units are ångströms of expected positional error.

Q: What do the rendered images show?
A: Structure images are PyMOL renders from six orthogonal camera directions. Cartoon representation draws helices as coils and strands as arrows; sticks shows the backbone as bonds; surface shows the solvent-excluded envelope. Rainbow coloring maps sequence position to hue (blue→red, N→C); chain coloring assigns a distinct color per polypeptide.

Q: What are the backbone torsion angles?
A: φ (phi) and ψ (psi) are the two rotatable backbone dihedrals per residue: φ is the C(i-1)–N–Cα–C torsion, ψ is the N–Cα–C–N(i+1) torsion, both in degrees on (−180°, 180°]. α-helical residues cluster near (−60°, −45°); β-strand residues near (−120°, +130°). A Ramachandran plot is simply a scatter of (φ, ψ) for every residue.